Protein AF-X1NGC2-F1 (afdb_monomer_lite)

pLDDT: mean 91.7, std 9.53, range [54.75, 97.31]

Sequence (50 aa):
MKEDRILLSHGSGGKLSFNLIKKLFLSNFNNPYLERLDDGAVLNIEGLKL

Radius of gyration: 14.51 Å; chains: 1; bounding box: 29×15×47 Å

Secondary structure (DSSP, 8-state):
---SS--GGGSSSSHHHHHHIIIIIIHHH--TTTTT--SS-----TT---

Organism: NCBI:txid412755

Structure (mmCIF, N/CA/C/O backbone):
data_AF-X1NGC2-F1
#
_entry.id   AF-X1NGC2-F1
#
loop_
_atom_site.group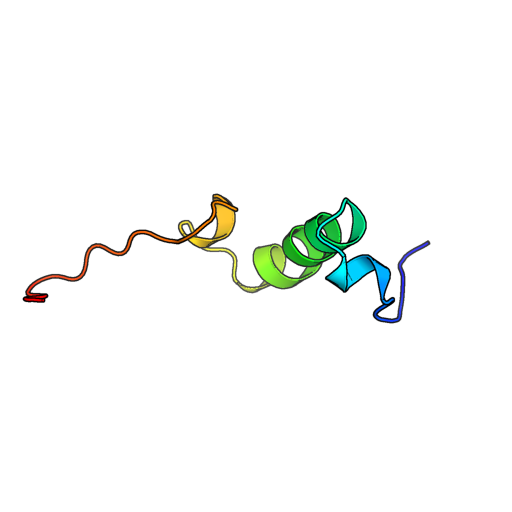_PDB
_atom_site.id
_atom_site.type_symbol
_atom_site.label_atom_id
_atom_site.label_alt_id
_atom_site.label_comp_id
_atom_site.label_asym_id
_atom_site.label_entity_id
_atom_site.label_seq_id
_atom_site.pdbx_PDB_ins_code
_atom_site.Cartn_x
_atom_site.Cartn_y
_atom_site.Cartn_z
_atom_site.occupancy
_atom_site.B_iso_or_equiv
_atom_site.auth_seq_id
_atom_site.auth_comp_id
_atom_site.auth_asym_id
_atom_site.auth_atom_id
_atom_site.pdbx_PDB_model_num
ATOM 1 N N . MET A 1 1 ? 3.798 -0.255 -21.511 1.00 54.75 1 MET A N 1
ATOM 2 C CA . MET A 1 1 ? 3.748 -1.731 -21.596 1.00 54.75 1 MET A CA 1
ATOM 3 C C . MET A 1 1 ? 3.200 -2.255 -20.280 1.00 54.75 1 MET A C 1
ATOM 5 O O . MET A 1 1 ? 3.432 -1.612 -19.263 1.00 54.75 1 MET A O 1
ATOM 9 N N . LYS A 1 2 ? 2.422 -3.340 -20.288 1.00 59.38 2 LYS A N 1
ATOM 10 C CA . LYS A 1 2 ? 2.094 -4.052 -19.047 1.00 59.38 2 LYS A CA 1
ATOM 11 C C . LYS A 1 2 ? 3.374 -4.788 -18.642 1.00 59.38 2 LYS A C 1
ATOM 13 O O . LYS A 1 2 ? 3.970 -5.455 -19.478 1.00 59.38 2 LYS A O 1
ATOM 18 N N . GLU A 1 3 ? 3.870 -4.541 -17.439 1.00 69.50 3 GLU A N 1
ATOM 19 C CA . GLU A 1 3 ? 5.096 -5.177 -16.959 1.00 69.50 3 GLU A CA 1
ATOM 20 C C . GLU A 1 3 ? 4.733 -6.591 -16.491 1.00 69.50 3 GLU A C 1
ATOM 22 O O . GLU A 1 3 ? 4.091 -6.754 -15.458 1.00 69.50 3 GLU A O 1
ATOM 27 N N . ASP A 1 4 ? 5.105 -7.616 -17.262 1.00 82.00 4 ASP A N 1
ATOM 28 C CA . ASP A 1 4 ? 4.824 -9.028 -16.934 1.00 82.00 4 ASP A CA 1
ATOM 29 C C . ASP A 1 4 ? 5.713 -9.572 -15.798 1.00 82.00 4 ASP A C 1
ATOM 31 O O . ASP A 1 4 ? 5.652 -10.750 -15.446 1.00 82.00 4 ASP A O 1
ATOM 35 N N . ARG A 1 5 ? 6.594 -8.733 -15.239 1.00 91.31 5 ARG A N 1
ATOM 36 C CA . ARG A 1 5 ? 7.576 -9.104 -14.215 1.00 91.31 5 ARG A CA 1
ATOM 37 C C . ARG A 1 5 ? 7.689 -8.018 -13.155 1.00 91.31 5 ARG A C 1
ATOM 39 O O . ARG A 1 5 ? 7.577 -6.830 -13.450 1.00 91.31 5 ARG A O 1
ATOM 46 N N . ILE A 1 6 ? 8.000 -8.430 -11.929 1.00 94.12 6 ILE A N 1
ATOM 47 C CA . ILE A 1 6 ? 8.301 -7.506 -10.836 1.00 94.12 6 ILE A CA 1
ATOM 48 C C . ILE A 1 6 ? 9.731 -6.978 -10.988 1.00 94.12 6 ILE A C 1
ATOM 50 O O . ILE A 1 6 ? 10.704 -7.718 -10.872 1.00 94.12 6 ILE A O 1
ATOM 54 N N . LEU A 1 7 ? 9.847 -5.679 -11.255 1.00 95.00 7 LEU A N 1
ATOM 55 C CA . LEU A 1 7 ? 11.104 -4.923 -11.238 1.00 95.00 7 LEU A CA 1
ATOM 56 C C . LEU A 1 7 ? 11.465 -4.414 -9.831 1.00 95.00 7 LEU A C 1
ATOM 58 O O . LEU A 1 7 ? 10.574 -4.171 -9.020 1.00 95.00 7 LEU A O 1
ATOM 62 N N . LEU A 1 8 ? 12.750 -4.120 -9.586 1.00 96.75 8 LEU A N 1
ATOM 63 C CA . LEU A 1 8 ? 13.218 -3.482 -8.340 1.00 96.75 8 LEU A CA 1
ATOM 64 C C . LEU A 1 8 ? 12.520 -2.145 -8.052 1.00 96.75 8 LEU A C 1
ATOM 66 O O . LEU A 1 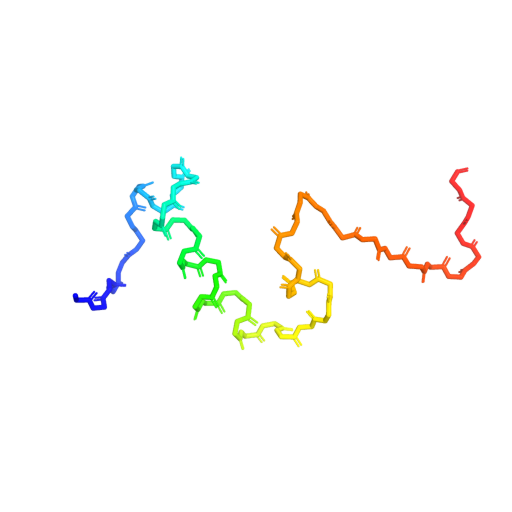8 ? 12.227 -1.830 -6.904 1.00 96.75 8 LEU A O 1
ATOM 70 N N . SER A 1 9 ? 12.192 -1.374 -9.089 1.00 95.81 9 SER A N 1
ATOM 71 C CA . SER A 1 9 ? 11.481 -0.098 -8.956 1.00 95.81 9 SER A CA 1
ATOM 72 C C . SER A 1 9 ? 10.060 -0.232 -8.391 1.00 95.81 9 SER A C 1
ATOM 74 O O . SER A 1 9 ? 9.487 0.762 -7.955 1.00 95.81 9 SER A O 1
ATOM 76 N N . HIS A 1 10 ? 9.481 -1.438 -8.356 1.00 95.94 10 HIS A N 1
ATOM 77 C CA . HIS A 1 10 ? 8.238 -1.684 -7.619 1.00 95.94 10 HIS A CA 1
ATOM 78 C C . HIS A 1 10 ? 8.442 -1.752 -6.103 1.00 95.94 10 HIS A C 1
ATOM 80 O O . HIS A 1 10 ? 7.471 -1.610 -5.366 1.00 95.94 10 HIS A O 1
ATOM 86 N N . GLY A 1 11 ? 9.676 -1.922 -5.625 1.00 96.19 11 GLY A N 1
ATOM 87 C CA . GLY A 1 11 ? 10.031 -1.892 -4.205 1.00 96.19 11 GLY A CA 1
ATOM 88 C C . GLY A 1 11 ? 10.632 -0.566 -3.733 1.00 96.19 11 GLY A C 1
ATOM 89 O O . GLY A 1 11 ? 10.939 -0.437 -2.556 1.00 96.19 11 GLY A O 1
ATOM 90 N N . SER A 1 12 ? 10.816 0.422 -4.617 1.00 97.31 12 SER A N 1
ATOM 91 C CA . SER A 1 12 ? 11.487 1.681 -4.261 1.00 97.31 12 SER A CA 1
ATOM 92 C C . SER A 1 12 ? 10.583 2.719 -3.583 1.00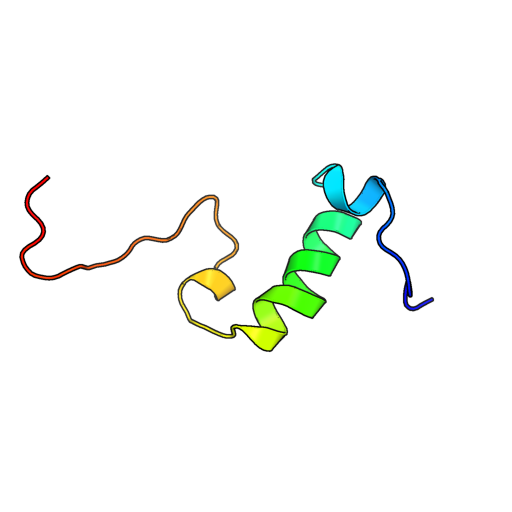 97.31 12 SER A C 1
ATOM 94 O O . SER A 1 12 ? 11.068 3.779 -3.202 1.00 97.31 12 SER A O 1
ATOM 96 N N . GLY A 1 13 ? 9.276 2.458 -3.476 1.00 96.19 13 GLY A N 1
ATOM 97 C CA . GLY A 1 13 ? 8.284 3.366 -2.883 1.00 96.19 13 GLY A CA 1
ATOM 98 C C . GLY A 1 13 ? 7.753 4.446 -3.834 1.00 96.19 13 GLY A C 1
ATOM 99 O O . GLY A 1 13 ? 6.951 5.281 -3.433 1.00 96.19 13 GLY A O 1
ATOM 100 N N . GLY A 1 14 ? 8.179 4.449 -5.101 1.00 96.88 14 GLY A N 1
ATOM 101 C CA . GLY A 1 14 ? 7.776 5.454 -6.086 1.00 96.88 14 GLY A CA 1
ATOM 102 C C . GLY A 1 14 ? 6.493 5.118 -6.856 1.00 96.88 14 GLY A C 1
ATOM 103 O O . GLY A 1 14 ? 5.670 4.287 -6.474 1.00 96.88 14 GLY A O 1
ATOM 104 N N . LYS A 1 15 ? 6.349 5.739 -8.032 1.00 96.69 15 LYS A N 1
ATOM 105 C CA . LYS A 1 15 ? 5.180 5.581 -8.917 1.00 96.69 15 LYS A CA 1
ATOM 106 C C . LYS A 1 15 ? 4.893 4.126 -9.308 1.00 96.69 15 LYS A C 1
ATOM 108 O O . LYS A 1 15 ? 3.728 3.752 -9.415 1.00 96.69 15 LYS A O 1
ATOM 113 N N . LEU A 1 16 ? 5.925 3.314 -9.552 1.00 95.81 16 LEU A N 1
ATOM 114 C CA . LEU A 1 16 ? 5.735 1.904 -9.904 1.00 95.81 16 LEU A CA 1
ATOM 115 C C . LEU A 1 16 ? 5.241 1.092 -8.701 1.00 95.81 16 LEU A C 1
ATOM 117 O O . LEU A 1 16 ? 4.264 0.364 -8.854 1.00 95.81 16 LEU A O 1
ATOM 121 N N . SER A 1 17 ? 5.799 1.301 -7.503 1.00 97.06 17 SER A N 1
ATOM 122 C CA . SER A 1 17 ? 5.275 0.725 -6.252 1.00 97.06 17 SER A CA 1
ATOM 123 C C . SER A 1 17 ? 3.793 1.042 -6.056 1.00 97.06 17 SER A C 1
ATOM 125 O O . SER A 1 17 ? 2.977 0.131 -5.918 1.00 97.06 17 SER A O 1
ATOM 127 N N . PHE A 1 18 ? 3.424 2.323 -6.143 1.00 96.94 18 PHE A N 1
ATOM 128 C CA . PHE A 1 18 ? 2.034 2.760 -5.996 1.00 96.94 18 PHE A CA 1
ATOM 129 C C . PHE A 1 18 ? 1.107 2.132 -7.050 1.00 96.94 18 PHE A C 1
ATOM 131 O O . PHE A 1 18 ? 0.014 1.660 -6.737 1.00 96.94 18 PHE A O 1
ATOM 138 N N . ASN A 1 19 ? 1.547 2.076 -8.311 1.00 95.94 19 ASN A N 1
ATOM 139 C CA . ASN A 1 19 ? 0.769 1.461 -9.385 1.00 95.94 19 ASN A CA 1
ATOM 140 C C . ASN A 1 19 ? 0.557 -0.041 -9.172 1.00 95.94 19 ASN A C 1
ATOM 142 O O . ASN A 1 19 ? -0.535 -0.526 -9.471 1.00 95.94 19 ASN A O 1
ATOM 146 N N . LEU A 1 20 ? 1.561 -0.767 -8.673 1.00 95.56 20 LEU A N 1
ATOM 147 C CA . LEU A 1 20 ? 1.436 -2.188 -8.349 1.00 95.56 20 LEU A CA 1
ATOM 148 C C . LEU A 1 20 ? 0.422 -2.402 -7.218 1.00 95.56 20 LEU A C 1
ATOM 150 O O . LEU A 1 20 ? -0.474 -3.233 -7.365 1.00 95.56 20 LEU A O 1
ATOM 154 N N . ILE A 1 21 ? 0.503 -1.602 -6.146 1.00 96.31 21 ILE A N 1
ATOM 155 C CA . ILE A 1 21 ? -0.473 -1.614 -5.042 1.00 96.31 21 ILE A CA 1
ATOM 156 C C . ILE A 1 21 ? -1.891 -1.406 -5.582 1.00 96.31 21 ILE A C 1
ATOM 158 O O . ILE A 1 21 ? -2.773 -2.231 -5.348 1.00 96.31 21 ILE A O 1
ATOM 162 N N . LYS A 1 22 ? -2.107 -0.358 -6.381 1.00 95.69 22 LYS A N 1
ATOM 163 C CA . LYS A 1 22 ? -3.439 -0.008 -6.889 1.00 95.69 22 LYS A CA 1
ATOM 164 C C . LYS A 1 22 ? -3.999 -1.024 -7.894 1.00 95.69 22 LYS A C 1
ATOM 166 O O . LYS A 1 22 ? -5.181 -1.354 -7.843 1.00 95.69 22 LYS A O 1
ATOM 171 N N . LYS A 1 23 ? -3.180 -1.498 -8.838 1.00 94.06 23 LYS A N 1
ATOM 172 C CA . LYS A 1 23 ? -3.643 -2.321 -9.973 1.00 94.06 23 LYS A CA 1
ATOM 173 C C . LYS A 1 23 ? -3.691 -3.815 -9.697 1.00 94.06 23 LYS A C 1
ATOM 175 O O . LYS A 1 23 ? -4.353 -4.517 -10.450 1.00 94.06 23 LYS A O 1
ATOM 180 N N . LEU A 1 24 ? -2.949 -4.299 -8.703 1.00 93.75 24 LEU A N 1
ATOM 181 C CA . LEU A 1 24 ? -2.960 -5.706 -8.322 1.00 93.75 24 LEU A CA 1
ATOM 182 C C . LEU A 1 24 ? -3.684 -5.858 -6.988 1.00 93.75 24 LEU A C 1
ATOM 184 O O . LEU A 1 24 ? -4.793 -6.379 -6.952 1.00 93.75 24 LEU A O 1
ATOM 188 N N . PHE A 1 25 ? -3.114 -5.339 -5.906 1.00 95.25 25 PHE A N 1
ATOM 189 C CA . PHE A 1 25 ? -3.616 -5.605 -4.558 1.00 95.25 25 PHE A CA 1
ATOM 190 C C . PHE A 1 25 ? -4.986 -4.977 -4.303 1.00 95.25 25 PHE A C 1
ATOM 192 O O . PHE A 1 25 ? -5.928 -5.696 -3.975 1.00 95.25 25 PHE A O 1
ATOM 199 N N . LEU A 1 26 ? -5.135 -3.666 -4.523 1.00 96.44 26 LEU A N 1
ATOM 200 C CA . LEU A 1 26 ? -6.399 -2.981 -4.250 1.00 96.44 26 LEU A CA 1
ATOM 201 C C . LEU A 1 26 ? -7.540 -3.525 -5.121 1.00 96.44 26 LEU A C 1
ATOM 203 O O . LEU A 1 26 ? -8.622 -3.788 -4.611 1.00 96.44 26 LEU A O 1
ATOM 207 N N . SER A 1 27 ? -7.281 -3.778 -6.407 1.00 94.81 27 SER A N 1
ATOM 208 C CA . SER A 1 27 ? -8.295 -4.340 -7.310 1.00 94.81 27 SER A CA 1
ATOM 209 C C . SER A 1 27 ? -8.786 -5.739 -6.916 1.00 94.81 27 SER A C 1
ATOM 211 O O . SER A 1 27 ? -9.938 -6.061 -7.178 1.00 94.81 27 SER A O 1
ATOM 213 N N . ASN A 1 28 ? -7.931 -6.567 -6.297 1.00 97.31 28 ASN A N 1
ATOM 214 C CA . ASN A 1 28 ? -8.279 -7.947 -5.945 1.00 97.31 28 ASN A CA 1
ATOM 215 C C . ASN A 1 28 ? -8.830 -8.079 -4.517 1.00 97.31 28 ASN A C 1
ATOM 217 O O . ASN A 1 28 ? -9.658 -8.949 -4.272 1.00 97.31 28 ASN A O 1
ATOM 221 N N . PHE A 1 29 ? -8.389 -7.240 -3.574 1.00 96.50 29 PHE A N 1
ATOM 222 C CA . PHE A 1 29 ? -8.858 -7.284 -2.181 1.00 96.50 29 PHE A CA 1
ATOM 223 C C . PHE A 1 29 ? -10.013 -6.329 -1.877 1.00 96.50 29 PHE A C 1
ATOM 225 O O . PHE A 1 29 ? -10.705 -6.543 -0.885 1.00 96.50 29 PHE A O 1
ATOM 232 N N . ASN A 1 30 ? -10.167 -5.277 -2.687 1.00 93.94 30 ASN A N 1
ATOM 233 C CA . ASN A 1 30 ? -11.300 -4.355 -2.776 1.00 93.94 30 ASN A CA 1
ATOM 234 C C . ASN A 1 30 ? -12.128 -4.201 -1.487 1.00 93.94 30 ASN A C 1
ATOM 236 O O . ASN A 1 30 ? -13.216 -4.765 -1.361 1.00 93.94 30 ASN A O 1
ATOM 240 N N . ASN A 1 31 ? -11.591 -3.466 -0.513 1.00 96.19 31 ASN A N 1
ATOM 241 C CA . ASN A 1 31 ? -12.278 -3.197 0.744 1.00 96.19 31 ASN A CA 1
ATOM 242 C C . ASN A 1 31 ? -12.007 -1.768 1.241 1.00 96.19 31 ASN A C 1
ATOM 244 O O . ASN A 1 31 ? -10.948 -1.209 0.933 1.00 96.19 31 ASN A O 1
ATOM 248 N N . PRO A 1 32 ? -12.900 -1.211 2.082 1.00 95.44 32 PRO A N 1
ATOM 249 C CA . PRO A 1 32 ? -12.813 0.185 2.517 1.00 95.44 32 PRO A CA 1
ATOM 250 C C . PRO A 1 32 ? -11.535 0.539 3.285 1.00 95.44 32 PRO A C 1
ATOM 252 O O . PRO A 1 32 ? -11.139 1.701 3.322 1.00 95.44 32 PRO A O 1
ATOM 255 N N . TYR A 1 33 ? -10.880 -0.441 3.916 1.00 96.12 33 TYR A N 1
ATOM 256 C CA . TYR A 1 33 ? -9.644 -0.203 4.661 1.00 96.12 33 TYR A CA 1
ATOM 257 C C . TYR A 1 33 ? -8.456 0.007 3.719 1.00 96.12 33 TYR A C 1
ATOM 259 O O . TYR A 1 33 ? -7.669 0.928 3.920 1.00 96.12 33 TYR A O 1
ATOM 267 N N . LEU A 1 34 ? -8.341 -0.820 2.674 1.00 96.50 34 LEU A N 1
ATOM 268 C CA . LEU A 1 34 ? -7.252 -0.730 1.697 1.00 96.50 34 LEU A CA 1
ATOM 269 C C . LEU A 1 34 ? -7.452 0.386 0.667 1.00 96.50 34 LEU A C 1
ATOM 271 O O . LEU A 1 34 ? -6.463 0.922 0.171 1.00 96.50 34 LEU A O 1
ATOM 275 N N . GLU A 1 35 ? -8.695 0.759 0.349 1.00 96.56 35 GLU A N 1
ATOM 276 C CA . GLU A 1 35 ? -9.007 1.844 -0.601 1.00 96.56 35 GLU A CA 1
ATOM 277 C C . GLU A 1 35 ? -8.385 3.189 -0.221 1.00 96.56 35 GLU A C 1
ATOM 279 O O . GLU A 1 35 ? -8.101 4.005 -1.100 1.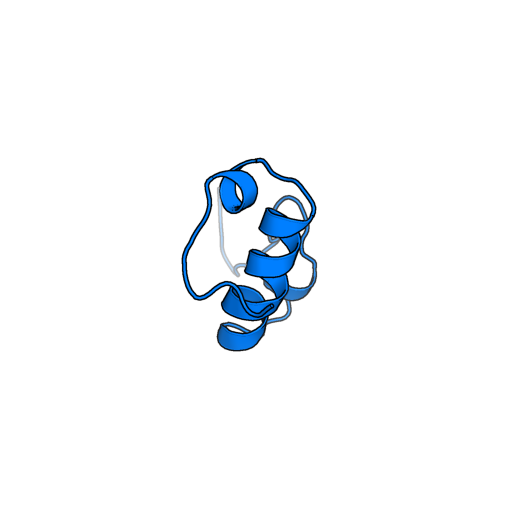00 96.56 35 GLU A O 1
ATOM 284 N N . ARG A 1 36 ? -8.134 3.397 1.074 1.00 96.31 36 ARG A N 1
ATOM 285 C CA . ARG A 1 36 ? -7.555 4.631 1.606 1.00 96.31 36 ARG A CA 1
ATOM 286 C C . ARG A 1 36 ? -6.097 4.839 1.205 1.00 96.31 36 ARG A C 1
ATOM 288 O O . ARG A 1 36 ? -5.701 5.978 1.004 1.00 96.31 36 ARG A O 1
ATOM 295 N N . LEU A 1 37 ? -5.326 3.756 1.050 1.00 96.06 37 LEU A N 1
ATOM 296 C CA . LEU A 1 37 ? -3.890 3.804 0.731 1.00 96.06 37 LEU A CA 1
ATOM 297 C C . LEU A 1 37 ? -3.072 4.699 1.691 1.00 96.06 37 LEU A C 1
ATOM 299 O O . LEU A 1 37 ? -2.082 5.302 1.281 1.00 96.06 37 LEU A O 1
ATOM 303 N N . ASP A 1 38 ? -3.500 4.764 2.954 1.00 96.38 38 ASP A N 1
ATOM 304 C CA . ASP A 1 38 ? -2.815 5.468 4.042 1.00 96.38 38 ASP A CA 1
ATOM 305 C C . ASP A 1 38 ? -1.670 4.610 4.623 1.00 96.38 38 ASP A C 1
ATOM 307 O O . ASP A 1 38 ? -1.522 3.432 4.290 1.00 96.38 38 ASP A O 1
ATOM 311 N N . ASP A 1 39 ? -0.898 5.173 5.558 1.00 96.75 39 ASP A N 1
ATOM 312 C CA . ASP A 1 39 ? 0.192 4.475 6.264 1.00 96.75 39 ASP A CA 1
ATOM 313 C C . ASP A 1 39 ? -0.275 3.254 7.087 1.00 96.75 39 ASP A C 1
ATOM 315 O O . ASP A 1 39 ? 0.530 2.408 7.480 1.00 96.75 39 ASP A O 1
ATOM 319 N N . GLY A 1 40 ? -1.579 3.142 7.359 1.00 95.44 40 GLY A N 1
ATOM 320 C CA . GLY A 1 40 ? -2.171 2.017 8.073 1.00 95.44 40 GLY A CA 1
ATOM 321 C C . GLY A 1 40 ? -3.699 2.025 8.050 1.00 95.44 40 GLY A C 1
ATOM 322 O O . GLY A 1 40 ? -4.339 3.022 7.718 1.00 95.44 40 GLY A O 1
ATOM 323 N N . ALA A 1 41 ? -4.294 0.893 8.430 1.00 95.69 41 ALA A N 1
ATOM 324 C CA . ALA A 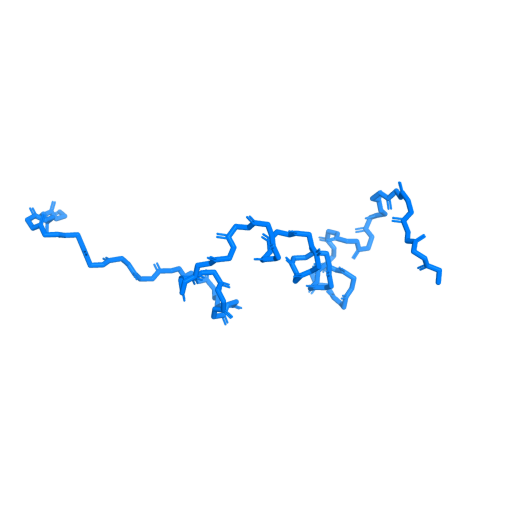1 41 ? -5.739 0.746 8.567 1.00 95.69 41 ALA A CA 1
ATOM 325 C C . ALA A 1 41 ? -6.171 0.904 10.031 1.00 95.69 41 ALA A C 1
ATOM 327 O O . ALA A 1 41 ? -5.538 0.369 10.938 1.00 95.69 41 ALA A O 1
ATOM 328 N N . VAL A 1 42 ? -7.296 1.585 10.252 1.00 92.81 42 VAL A N 1
ATOM 329 C CA . VAL A 1 42 ? -7.961 1.635 11.560 1.00 92.81 42 VAL A CA 1
ATOM 330 C C . VAL A 1 42 ? -9.104 0.630 11.554 1.00 92.81 42 VAL A C 1
ATOM 332 O O . VAL A 1 42 ? -10.033 0.752 10.755 1.00 92.81 42 VAL A O 1
ATOM 335 N N . LEU A 1 43 ? -9.034 -0.355 12.448 1.00 92.19 43 LEU A N 1
ATOM 336 C CA . LEU A 1 43 ? -10.079 -1.354 12.636 1.00 92.19 43 LEU A CA 1
ATOM 337 C C . LEU A 1 43 ? -10.793 -1.082 13.957 1.00 92.19 43 LEU A C 1
ATOM 339 O O . LEU A 1 43 ? -10.162 -1.013 15.009 1.00 92.19 43 LEU A O 1
ATOM 343 N N . ASN A 1 44 ? -12.115 -0.957 13.897 1.00 89.44 44 ASN A N 1
ATOM 344 C CA . ASN A 1 44 ? -12.939 -0.941 15.095 1.00 89.44 44 ASN A CA 1
ATOM 345 C C . ASN A 1 44 ? -13.281 -2.388 15.461 1.00 89.44 44 ASN A C 1
ATOM 347 O O . ASN A 1 44 ? -14.145 -2.996 14.833 1.00 89.44 44 ASN A O 1
ATOM 351 N N . ILE A 1 45 ? -12.552 -2.950 16.423 1.00 91.38 45 ILE A N 1
ATOM 352 C CA . ILE A 1 45 ? -12.761 -4.318 16.904 1.00 91.38 45 ILE A CA 1
ATOM 353 C C . ILE A 1 45 ? -13.486 -4.231 18.242 1.00 91.38 45 ILE A C 1
ATOM 355 O O . ILE A 1 45 ? -12.931 -3.753 19.233 1.00 91.38 45 ILE A O 1
ATOM 359 N N . GLU A 1 46 ? -14.734 -4.688 18.269 1.00 91.75 46 GLU A N 1
ATOM 360 C CA . GLU A 1 46 ? -15.542 -4.666 19.484 1.00 91.75 46 GLU A CA 1
ATOM 361 C C . GLU A 1 46 ? -14.891 -5.495 20.598 1.00 91.75 46 GLU A C 1
ATOM 363 O O . GLU A 1 46 ? -14.459 -6.628 20.393 1.00 91.75 46 GLU A O 1
ATOM 368 N N . GLY A 1 47 ? -14.817 -4.917 21.799 1.00 86.19 47 GLY A N 1
ATOM 369 C CA . GLY A 1 47 ? -14.277 -5.593 22.980 1.00 86.19 47 GLY A CA 1
ATOM 370 C C . GLY A 1 47 ? -12.750 -5.693 23.044 1.00 86.19 47 GLY A C 1
ATOM 371 O O . GLY A 1 47 ? -12.238 -6.317 23.975 1.00 86.19 47 GLY A O 1
ATOM 37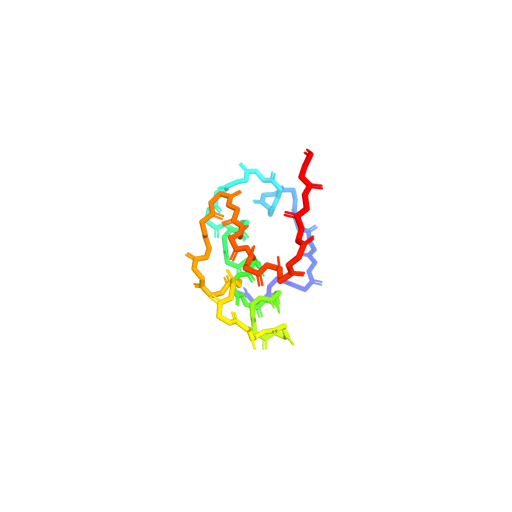2 N N . LEU A 1 48 ? -12.009 -5.071 22.118 1.00 87.31 48 LEU A N 1
ATOM 373 C CA . LEU A 1 48 ? -10.549 -5.034 22.187 1.00 87.31 48 LEU A CA 1
ATOM 374 C C . LEU A 1 48 ? -10.087 -4.193 23.390 1.00 87.31 48 LEU A C 1
ATOM 376 O O . LEU A 1 48 ? -10.234 -2.971 23.408 1.00 87.31 48 LEU A O 1
ATOM 380 N N . LYS A 1 49 ? -9.499 -4.855 24.390 1.00 73.50 49 LYS A N 1
ATOM 381 C CA . LYS A 1 49 ? -8.658 -4.216 25.410 1.00 73.50 49 LYS A CA 1
ATOM 382 C C . LYS A 1 49 ? -7.199 -4.445 25.030 1.00 73.50 49 LYS A C 1
ATOM 384 O O . LYS A 1 49 ? -6.804 -5.595 24.854 1.00 73.50 49 LYS A O 1
ATOM 389 N N . LEU A 1 50 ? -6.453 -3.354 24.873 1.00 69.69 50 LEU A N 1
ATOM 390 C CA . LEU A 1 50 ? -5.003 -3.357 24.662 1.00 69.69 50 LEU A CA 1
ATOM 391 C C . LEU A 1 50 ? -4.260 -3.510 25.991 1.00 69.69 50 LEU A C 1
ATOM 393 O O . LEU A 1 50 ? -4.765 -2.966 27.001 1.00 69.69 50 LEU A O 1
#

Foldseek 3Di:
DPPPDDDPVLVPPDPNVVCCLVVPVCVVVVDPQSVVVDPGGDDDDPPDDD

InterPro domains:
  IPR036921 PurM-like, N-terminal domain superfamily [G3DSA:3.30.1330.10] (1-50)